Protein AF-A0A2S9FI75-F1 (afdb_monomer)

Radius of gyration: 21.5 Å; Cα contacts (8 Å, |Δi|>4): 51; chains: 1; bounding box: 50×45×55 Å

Solvent-accessible surface area (backbone atoms only — not comparable to full-atom values): 8473 Å² total; per-residue (Å²): 111,72,69,58,55,54,51,52,53,50,51,52,53,48,52,58,50,45,70,74,44,70,59,55,59,53,53,49,52,52,54,49,51,54,51,52,52,50,51,48,52,53,47,37,38,56,68,69,40,59,85,88,69,41,62,54,79,83,76,42,56,69,67,41,43,49,52,49,53,51,47,51,52,50,53,51,50,51,52,52,49,53,52,50,59,66,42,46,64,52,53,55,47,53,54,45,58,76,73,40,95,76,81,59,71,69,64,52,51,57,48,49,56,50,60,70,46,42,64,57,54,50,50,50,51,50,53,50,51,50,53,51,50,51,53,50,49,50,61,51,44,39,77,59,56,65,69,67,56,133

Nearest PDB structures (foldseek):
  9jz0-assembly1_1  TM=4.540E-01  e=6.394E+00  Escherichia phage T7

Secondary structure (DSSP, 8-state):
-HHHHHHHHHHHHHHHHHTTSSHHHHHHHHHHHHHHHHHHHHHIIIIIS-GGG---TTTS-HHHHHHHHHHHHHHHHHHHHHHHHHHHHHHHHHHHHHH-----HHHHHHHHHHHHHHHHHHHHHHHHHHHHHHHHHHHHHHHHHHHH--

Mean predicted aligned error: 8.49 Å

Structure (mmCIF, N/CA/C/O backbone):
data_AF-A0A2S9FI75-F1
#
_entry.id   AF-A0A2S9FI75-F1
#
loop_
_atom_site.group_PDB
_atom_site.id
_atom_site.type_symbol
_atom_site.label_atom_id
_atom_site.label_alt_id
_atom_site.label_comp_id
_atom_site.label_asym_id
_atom_site.label_entity_id
_atom_site.label_seq_id
_atom_site.pdbx_PDB_ins_code
_atom_site.Cartn_x
_atom_site.Cartn_y
_atom_site.Cartn_z
_atom_site.occupancy
_atom_site.B_iso_or_equiv
_atom_site.auth_seq_id
_atom_site.auth_comp_id
_atom_site.auth_asym_id
_atom_site.auth_atom_id
_atom_site.pdbx_PDB_model_num
ATOM 1 N N . MET A 1 1 ? 16.097 -30.040 -13.777 1.00 62.16 1 MET A N 1
ATOM 2 C CA . MET A 1 1 ? 17.207 -29.550 -12.927 1.00 62.16 1 MET A CA 1
ATOM 3 C C . MET A 1 1 ? 18.024 -28.424 -13.577 1.00 62.16 1 MET A C 1
ATOM 5 O O . MET A 1 1 ? 18.081 -27.353 -12.992 1.00 62.16 1 MET A O 1
ATOM 9 N N . ALA A 1 2 ? 18.608 -28.577 -14.778 1.00 63.19 2 ALA A N 1
ATOM 10 C CA . ALA A 1 2 ? 19.441 -27.514 -15.380 1.00 63.19 2 ALA A CA 1
ATOM 11 C C . ALA A 1 2 ? 18.680 -26.216 -15.749 1.00 63.19 2 ALA A C 1
ATOM 13 O O . ALA A 1 2 ? 19.163 -25.121 -15.474 1.00 63.19 2 ALA A O 1
ATOM 14 N N . ALA A 1 3 ? 17.472 -26.318 -16.318 1.00 66.44 3 ALA A N 1
ATOM 15 C CA . ALA A 1 3 ? 16.658 -25.150 -16.691 1.00 66.44 3 ALA A CA 1
ATOM 16 C C . ALA A 1 3 ? 16.223 -24.303 -15.475 1.00 66.44 3 ALA A C 1
ATOM 18 O O . ALA A 1 3 ? 16.283 -23.076 -15.509 1.00 66.44 3 ALA A O 1
ATOM 19 N N . GLU A 1 4 ? 15.869 -24.971 -14.378 1.00 70.50 4 GLU A N 1
ATOM 20 C CA . GLU A 1 4 ? 15.446 -24.362 -13.112 1.00 70.50 4 GLU A CA 1
ATOM 21 C C . GLU A 1 4 ? 16.597 -23.603 -12.428 1.00 70.50 4 GLU A C 1
ATOM 23 O O . GLU A 1 4 ? 16.431 -22.474 -11.965 1.00 70.50 4 GLU A O 1
ATOM 28 N N . ALA A 1 5 ? 17.813 -24.161 -12.467 1.00 70.94 5 ALA A N 1
ATOM 29 C CA . ALA A 1 5 ? 19.015 -23.489 -11.973 1.00 70.94 5 ALA A CA 1
ATOM 30 C C . ALA A 1 5 ? 19.349 -22.209 -12.770 1.00 70.94 5 ALA A C 1
ATOM 32 O O . ALA A 1 5 ? 19.743 -21.193 -12.188 1.00 70.94 5 ALA A O 1
ATOM 33 N N . ILE A 1 6 ? 19.146 -22.224 -14.094 1.00 73.31 6 ILE A N 1
ATOM 34 C CA . ILE A 1 6 ? 19.348 -21.055 -14.969 1.00 73.31 6 ILE A CA 1
ATOM 35 C C . ILE A 1 6 ? 18.312 -19.958 -14.672 1.00 73.31 6 ILE A C 1
ATOM 37 O O . ILE A 1 6 ? 18.638 -18.766 -14.681 1.00 73.31 6 ILE A O 1
ATOM 41 N N . GLU A 1 7 ? 17.062 -20.331 -14.400 1.00 75.44 7 GLU A N 1
ATOM 42 C CA . GLU A 1 7 ? 15.997 -19.388 -14.053 1.00 75.44 7 GLU A CA 1
ATOM 43 C C . GLU A 1 7 ? 16.243 -18.720 -12.692 1.00 75.44 7 GLU A C 1
ATOM 45 O O . GLU A 1 7 ? 16.234 -17.487 -12.599 1.00 75.44 7 GLU A O 1
ATOM 50 N N . MET A 1 8 ? 16.603 -19.503 -11.669 1.00 77.62 8 MET A N 1
ATOM 51 C CA . MET A 1 8 ? 16.979 -18.979 -10.351 1.00 77.62 8 MET A CA 1
ATOM 52 C C . MET A 1 8 ? 18.184 -18.031 -10.416 1.00 77.62 8 MET A C 1
ATOM 54 O O . MET A 1 8 ? 18.178 -16.967 -9.786 1.00 77.62 8 MET A O 1
ATOM 58 N N . GLY A 1 9 ? 19.205 -18.360 -11.216 1.00 81.62 9 GLY A N 1
ATOM 59 C CA . GLY A 1 9 ? 20.365 -17.488 -11.433 1.00 81.62 9 GLY A CA 1
ATOM 60 C C . GLY A 1 9 ? 19.980 -16.126 -12.021 1.00 81.62 9 GLY A C 1
ATOM 61 O O . GLY A 1 9 ? 20.491 -15.086 -11.593 1.00 81.62 9 GLY A O 1
ATOM 62 N N . ARG A 1 10 ? 19.014 -16.111 -12.946 1.00 81.69 10 ARG A N 1
ATOM 63 C CA . ARG A 1 10 ? 18.501 -14.894 -13.591 1.00 81.69 10 ARG A CA 1
ATOM 64 C C . ARG A 1 10 ? 17.696 -14.026 -12.629 1.00 81.69 10 ARG A C 1
ATOM 66 O O . ARG A 1 10 ? 17.890 -12.811 -12.608 1.00 81.69 10 ARG A O 1
ATOM 73 N N . ILE A 1 11 ? 16.843 -14.643 -11.808 1.00 82.06 11 ILE A N 1
ATOM 74 C CA . ILE A 1 11 ? 16.067 -13.953 -10.768 1.00 82.06 11 ILE A CA 1
ATOM 75 C C . ILE A 1 11 ? 17.014 -13.328 -9.742 1.00 82.06 11 ILE A C 1
ATOM 77 O O . ILE A 1 11 ? 16.897 -12.144 -9.440 1.00 82.06 11 ILE A O 1
ATOM 81 N N . ARG A 1 1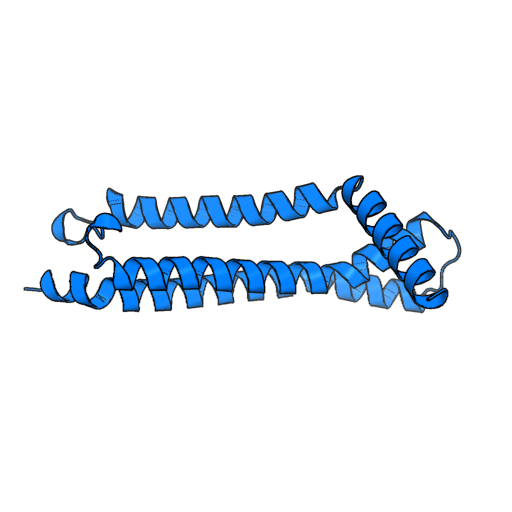2 ? 18.019 -14.072 -9.265 1.00 84.88 12 ARG A N 1
ATOM 82 C CA . ARG A 1 12 ? 19.001 -13.558 -8.298 1.00 84.88 12 ARG A CA 1
ATOM 83 C C . ARG A 1 12 ? 19.806 -12.384 -8.857 1.00 84.88 12 ARG A C 1
ATOM 85 O O . ARG A 1 12 ? 20.043 -11.410 -8.144 1.00 84.88 12 ARG A O 1
ATOM 92 N N . ALA A 1 13 ? 20.214 -12.455 -10.125 1.00 83.81 13 ALA A N 1
ATOM 93 C CA . ALA A 1 13 ? 20.902 -11.355 -10.796 1.00 83.81 13 ALA A CA 1
ATOM 94 C C . ALA A 1 13 ? 20.001 -10.118 -10.944 1.00 83.81 13 ALA A C 1
ATOM 96 O O . ALA A 1 13 ? 20.462 -8.997 -10.727 1.00 83.81 13 ALA A O 1
ATOM 97 N N . PHE A 1 14 ? 18.718 -10.319 -11.262 1.00 81.75 14 PHE A N 1
ATOM 98 C CA . PHE A 1 14 ? 17.729 -9.245 -11.326 1.00 81.75 14 PHE A CA 1
ATOM 99 C C . PHE A 1 14 ? 17.520 -8.591 -9.957 1.00 81.75 14 PHE A C 1
ATOM 101 O O . PHE A 1 14 ? 17.681 -7.382 -9.845 1.00 81.75 14 PHE A O 1
ATOM 108 N N . VAL A 1 15 ? 17.262 -9.372 -8.905 1.00 82.88 15 VAL A N 1
ATOM 109 C CA . VAL A 1 15 ? 17.065 -8.864 -7.536 1.00 82.88 15 VAL A CA 1
ATOM 110 C C . VAL A 1 15 ? 18.289 -8.088 -7.049 1.00 82.88 15 VAL A C 1
ATOM 112 O O . VAL A 1 15 ? 18.154 -6.993 -6.510 1.00 82.88 15 VAL A O 1
ATOM 115 N N . ARG A 1 16 ? 19.501 -8.605 -7.291 1.00 86.25 16 ARG A N 1
ATOM 116 C CA . ARG A 1 16 ? 20.747 -7.916 -6.921 1.00 86.25 16 ARG A CA 1
ATOM 117 C C . ARG A 1 16 ? 20.923 -6.588 -7.657 1.00 86.25 16 ARG A C 1
ATOM 119 O O . ARG A 1 16 ? 21.454 -5.647 -7.076 1.00 86.25 16 ARG A O 1
ATOM 126 N N . TRP A 1 17 ? 20.514 -6.518 -8.922 1.00 86.19 17 TRP A N 1
ATOM 127 C CA . TRP A 1 17 ? 20.519 -5.270 -9.682 1.00 86.19 17 TRP A CA 1
ATOM 128 C C . TRP A 1 17 ? 19.477 -4.291 -9.132 1.00 86.19 17 TRP A C 1
ATOM 130 O O . TRP A 1 17 ? 19.843 -3.166 -8.807 1.00 86.19 17 TRP A O 1
ATOM 140 N N . VAL A 1 18 ? 18.229 -4.734 -8.922 1.00 84.25 18 VAL A N 1
ATOM 141 C CA . VAL A 1 18 ? 17.151 -3.907 -8.346 1.00 84.25 18 VAL A CA 1
ATOM 142 C C . VAL A 1 18 ? 17.585 -3.310 -7.006 1.00 84.25 18 VAL A C 1
ATOM 144 O O . VAL A 1 18 ? 17.428 -2.113 -6.789 1.00 84.25 18 VAL A O 1
ATOM 147 N N . ALA A 1 19 ? 18.225 -4.094 -6.138 1.00 84.88 19 ALA A N 1
ATOM 148 C CA . ALA A 1 19 ? 18.706 -3.626 -4.838 1.00 84.88 19 ALA A CA 1
ATOM 149 C C . ALA A 1 19 ? 19.743 -2.482 -4.908 1.00 84.88 1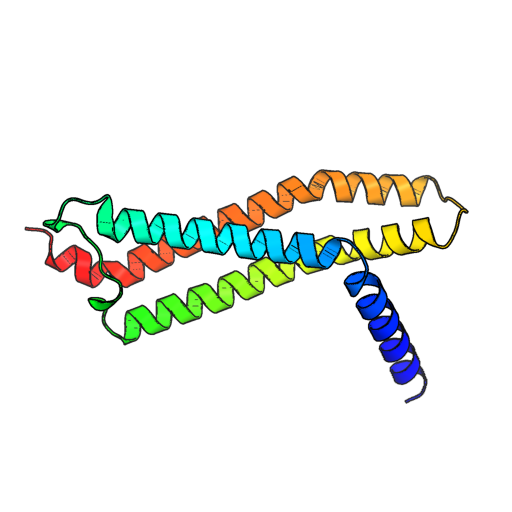9 ALA A C 1
ATOM 151 O O . ALA A 1 19 ? 19.935 -1.783 -3.920 1.00 84.88 19 ALA A O 1
ATOM 152 N N . ARG A 1 20 ? 20.414 -2.281 -6.052 1.00 84.38 20 ARG A N 1
ATOM 153 C CA . ARG A 1 20 ? 21.410 -1.211 -6.272 1.00 84.38 20 ARG A CA 1
ATOM 154 C C . ARG A 1 20 ? 20.867 -0.014 -7.055 1.00 84.38 20 ARG A C 1
ATOM 156 O O . ARG A 1 20 ? 21.607 0.920 -7.339 1.00 84.38 20 ARG A O 1
ATOM 163 N N . THR A 1 21 ? 19.601 -0.061 -7.443 1.00 83.81 21 THR A N 1
ATOM 164 C CA . THR A 1 21 ? 18.919 1.020 -8.169 1.00 83.81 21 THR A CA 1
ATOM 165 C C . THR A 1 21 ? 18.037 1.828 -7.210 1.00 83.81 21 THR A C 1
ATOM 167 O O . THR A 1 21 ? 17.864 1.411 -6.071 1.00 83.81 21 THR A O 1
ATOM 170 N N . PRO A 1 22 ? 17.431 2.955 -7.627 1.00 82.94 22 PRO A N 1
ATOM 171 C CA . PRO A 1 22 ? 16.524 3.739 -6.773 1.00 82.94 22 PRO A CA 1
ATOM 172 C C . PRO A 1 22 ? 15.2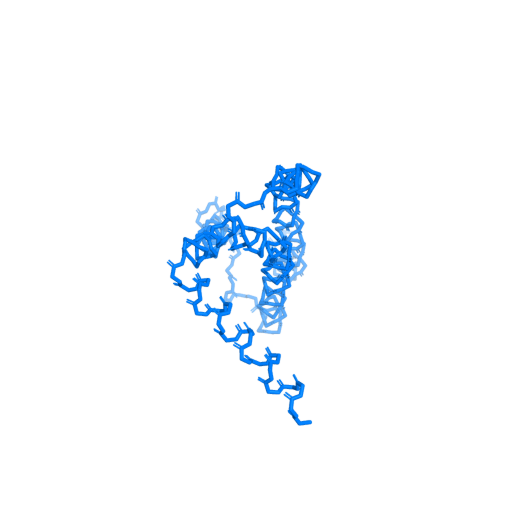14 3.025 -6.378 1.00 82.94 22 PRO A C 1
ATOM 174 O O . PRO A 1 22 ? 14.460 3.520 -5.543 1.00 82.94 22 PRO A O 1
ATOM 177 N N . TRP A 1 23 ? 14.920 1.861 -6.964 1.00 84.88 23 TRP A N 1
ATOM 178 C CA . TRP A 1 23 ? 13.670 1.116 -6.783 1.00 84.88 23 TRP A CA 1
ATOM 179 C C . TRP A 1 23 ? 13.327 0.716 -5.328 1.00 84.88 23 TRP A C 1
ATOM 181 O O . TRP A 1 23 ? 12.157 0.838 -4.947 1.00 84.88 23 TRP A O 1
ATOM 191 N N . PRO A 1 24 ? 14.281 0.296 -4.471 1.00 86.56 24 PRO A N 1
ATOM 192 C CA . PRO A 1 24 ? 14.012 0.040 -3.059 1.00 86.56 24 PRO A CA 1
ATOM 193 C C . PRO A 1 24 ? 13.619 1.313 -2.310 1.00 86.56 24 PRO A C 1
ATOM 195 O O . PRO A 1 24 ? 12.669 1.285 -1.537 1.00 86.56 24 PRO A O 1
ATOM 198 N N . VAL A 1 25 ? 14.284 2.440 -2.586 1.00 89.44 25 VAL A N 1
ATOM 199 C CA . VAL A 1 25 ? 13.954 3.740 -1.976 1.00 89.44 25 VAL A CA 1
ATOM 200 C C . VAL A 1 25 ? 12.555 4.180 -2.390 1.00 89.44 25 VAL A C 1
ATOM 202 O O . VAL A 1 25 ? 11.777 4.606 -1.544 1.00 89.44 25 VAL A O 1
ATOM 205 N N . PHE A 1 26 ? 12.197 4.009 -3.665 1.00 84.88 26 PHE A N 1
ATOM 206 C CA . PHE A 1 26 ? 10.838 4.269 -4.135 1.00 84.88 26 PHE A CA 1
ATOM 207 C C . PHE A 1 26 ? 9.808 3.449 -3.349 1.00 84.88 26 PHE A C 1
ATOM 209 O O . PHE A 1 26 ? 8.854 4.023 -2.834 1.00 84.88 26 PHE A O 1
ATOM 216 N N . THR A 1 27 ? 10.032 2.138 -3.205 1.00 85.12 27 THR A N 1
ATOM 217 C CA . THR A 1 27 ? 9.130 1.218 -2.485 1.00 85.12 27 THR A CA 1
ATOM 218 C C . THR A 1 27 ? 9.015 1.580 -1.002 1.00 85.12 27 THR A C 1
ATOM 220 O O . THR A 1 27 ? 7.909 1.644 -0.468 1.00 85.12 27 THR A O 1
ATOM 223 N N . LEU A 1 28 ? 10.142 1.887 -0.350 1.00 89.31 28 LEU A N 1
ATOM 224 C CA . LEU A 1 28 ? 10.177 2.376 1.031 1.00 89.31 28 LEU A CA 1
ATOM 225 C C . LEU A 1 28 ? 9.423 3.699 1.181 1.00 89.31 28 LEU A C 1
ATOM 227 O O . LEU A 1 28 ? 8.698 3.869 2.152 1.00 89.31 28 LEU A O 1
ATOM 231 N N . GLY A 1 29 ? 9.529 4.601 0.204 1.00 90.00 29 GLY A N 1
ATOM 232 C CA . GLY A 1 29 ? 8.761 5.842 0.176 1.00 90.00 29 GLY A CA 1
ATOM 233 C C . GLY A 1 29 ? 7.252 5.611 0.048 1.00 90.00 29 GLY A C 1
ATOM 234 O O . GLY A 1 29 ? 6.474 6.366 0.623 1.00 90.00 29 GLY A O 1
ATOM 235 N N . MET A 1 30 ? 6.817 4.556 -0.657 1.00 84.88 30 MET A N 1
ATOM 236 C CA . MET A 1 30 ? 5.397 4.164 -0.681 1.00 84.88 30 MET A CA 1
ATOM 237 C C . MET A 1 30 ? 4.944 3.717 0.710 1.00 84.88 30 MET A C 1
ATOM 239 O O . MET A 1 30 ? 3.992 4.277 1.241 1.00 84.88 30 MET A O 1
ATOM 243 N N . LEU A 1 31 ? 5.682 2.779 1.316 1.00 87.38 31 LEU A N 1
ATOM 244 C CA . LEU A 1 31 ? 5.403 2.277 2.662 1.00 87.38 31 LEU A CA 1
ATOM 245 C C . LEU A 1 31 ? 5.376 3.420 3.688 1.00 87.38 31 LEU A C 1
ATOM 247 O O . LEU A 1 31 ? 4.474 3.490 4.516 1.00 87.38 31 LEU A O 1
ATOM 251 N N . GLN A 1 32 ? 6.341 4.337 3.616 1.00 93.38 32 GLN A N 1
ATOM 252 C CA . GLN A 1 32 ? 6.407 5.505 4.486 1.00 93.38 32 GLN A CA 1
ATOM 253 C C . GLN A 1 32 ? 5.165 6.390 4.334 1.00 93.38 32 GLN A C 1
ATOM 255 O O . GLN A 1 32 ? 4.611 6.823 5.341 1.00 93.38 32 GLN A O 1
ATOM 260 N N . ALA A 1 33 ? 4.717 6.653 3.104 1.00 91.19 33 ALA A N 1
ATOM 261 C CA . ALA A 1 33 ? 3.523 7.457 2.861 1.00 91.19 33 ALA A CA 1
ATOM 262 C C . ALA A 1 33 ? 2.263 6.805 3.456 1.00 91.19 33 ALA A C 1
ATOM 264 O O . ALA A 1 33 ? 1.471 7.499 4.093 1.00 91.19 33 ALA A O 1
ATOM 265 N N . ASP A 1 34 ? 2.109 5.485 3.317 1.00 89.38 34 ASP A N 1
ATOM 266 C CA . ASP A 1 34 ? 0.983 4.750 3.907 1.00 89.38 34 ASP A CA 1
ATOM 267 C C . ASP A 1 34 ? 1.030 4.771 5.444 1.00 89.38 34 ASP A C 1
ATOM 269 O O . ASP A 1 34 ? 0.008 5.013 6.086 1.00 89.38 34 ASP A O 1
ATOM 273 N N . ILE A 1 35 ? 2.214 4.601 6.046 1.00 90.62 35 ILE A N 1
ATOM 274 C CA . ILE A 1 35 ? 2.398 4.704 7.503 1.00 90.62 35 ILE A CA 1
ATOM 275 C C . ILE A 1 35 ? 2.038 6.108 7.997 1.00 90.62 35 ILE A C 1
ATOM 277 O O . ILE A 1 35 ? 1.288 6.239 8.961 1.00 90.62 35 ILE A O 1
ATOM 281 N N . ILE A 1 36 ? 2.541 7.161 7.345 1.00 94.69 36 ILE A N 1
ATOM 282 C CA . ILE A 1 36 ? 2.236 8.549 7.721 1.00 94.69 36 ILE A CA 1
ATOM 283 C C . ILE A 1 36 ? 0.733 8.809 7.611 1.00 94.69 36 ILE A C 1
ATOM 285 O O . ILE A 1 36 ? 0.149 9.375 8.532 1.00 94.69 36 ILE A O 1
ATOM 289 N N . GLY A 1 37 ? 0.096 8.366 6.524 1.00 91.62 37 GLY A N 1
ATOM 290 C CA . GLY A 1 37 ? -1.349 8.490 6.349 1.00 91.62 37 GLY A CA 1
ATOM 291 C C . GLY A 1 37 ? -2.126 7.776 7.455 1.00 91.62 37 GLY A C 1
ATOM 292 O O . GLY A 1 37 ? -3.043 8.354 8.033 1.00 91.62 37 GLY A O 1
ATOM 293 N N . ALA A 1 38 ? -1.738 6.545 7.800 1.00 90.31 38 ALA A N 1
ATOM 294 C CA . ALA A 1 38 ? -2.385 5.780 8.864 1.00 90.31 38 ALA A CA 1
ATOM 295 C C . ALA A 1 38 ? -2.232 6.467 10.226 1.00 90.31 38 ALA A C 1
ATOM 297 O O . ALA A 1 38 ? -3.210 6.613 10.956 1.00 90.31 38 ALA A O 1
ATOM 298 N N . LEU A 1 39 ? -1.028 6.947 10.551 1.00 92.38 39 LEU A N 1
ATOM 299 C CA . LEU A 1 39 ? -0.773 7.699 11.780 1.00 92.38 39 LEU A CA 1
ATOM 300 C C . LEU A 1 39 ? -1.570 9.003 11.831 1.00 92.38 39 LEU A C 1
ATOM 302 O O . LEU A 1 39 ? -2.064 9.360 12.896 1.00 92.38 39 LEU A O 1
ATOM 306 N N . LEU A 1 40 ? -1.735 9.690 10.698 1.00 93.19 40 LEU A N 1
ATOM 307 C CA . LEU A 1 40 ? -2.552 10.897 10.608 1.00 93.19 40 LEU A CA 1
ATOM 308 C C . LEU A 1 40 ? -4.024 10.584 10.882 1.00 93.19 40 LEU A C 1
ATOM 310 O O . LEU A 1 40 ? -4.643 11.271 11.690 1.00 93.19 40 LEU A O 1
ATOM 314 N N . VAL A 1 41 ? -4.572 9.527 10.275 1.00 89.94 41 VAL A N 1
ATOM 315 C CA . VAL A 1 41 ? -5.958 9.098 10.519 1.00 89.94 41 VAL A CA 1
ATOM 316 C C . VAL A 1 41 ? -6.157 8.695 11.979 1.00 89.94 41 VAL A C 1
ATOM 318 O O . VAL A 1 41 ? -7.083 9.179 12.622 1.00 89.94 41 VAL A O 1
ATOM 321 N N . LEU A 1 42 ? -5.265 7.879 12.543 1.00 88.25 42 LEU A N 1
ATOM 322 C CA . LEU A 1 42 ? -5.338 7.483 13.953 1.00 88.25 42 LEU A CA 1
ATOM 323 C C . LEU A 1 42 ? -5.182 8.677 14.901 1.00 88.25 42 LEU A C 1
ATOM 325 O O . LEU A 1 42 ? -5.902 8.777 15.893 1.00 88.25 42 LEU A O 1
ATOM 329 N N . GLY A 1 43 ? -4.275 9.602 14.586 1.00 89.12 43 GLY A N 1
ATOM 330 C CA . GLY A 1 43 ? -4.092 10.842 15.331 1.00 89.12 43 GLY A CA 1
ATOM 331 C C . GLY A 1 43 ? -5.344 11.715 15.295 1.00 89.12 43 GLY A C 1
ATOM 332 O O . GLY A 1 43 ? -5.776 12.202 16.336 1.00 89.12 43 GLY A O 1
ATOM 333 N N . PHE A 1 44 ? -5.977 11.853 14.130 1.00 89.44 44 PHE A N 1
ATOM 334 C CA . PHE A 1 44 ? -7.236 12.579 13.989 1.00 89.44 44 PHE A CA 1
ATOM 335 C C . PHE A 1 44 ? -8.367 11.925 14.793 1.00 89.44 44 PHE A C 1
ATOM 337 O O . PHE A 1 44 ? -9.050 12.608 15.548 1.00 89.44 44 PHE A O 1
ATOM 344 N N . LEU A 1 45 ? -8.519 10.602 14.718 1.00 86.69 45 LEU A N 1
ATOM 345 C CA . LEU A 1 45 ? -9.532 9.874 15.491 1.00 86.69 45 LEU A CA 1
ATOM 346 C C . LEU A 1 45 ? -9.320 9.998 17.007 1.00 86.69 45 LEU A C 1
ATOM 348 O O . LEU A 1 45 ? -10.281 10.042 17.772 1.00 86.69 45 LEU A O 1
ATOM 352 N N . ARG A 1 46 ? -8.060 10.077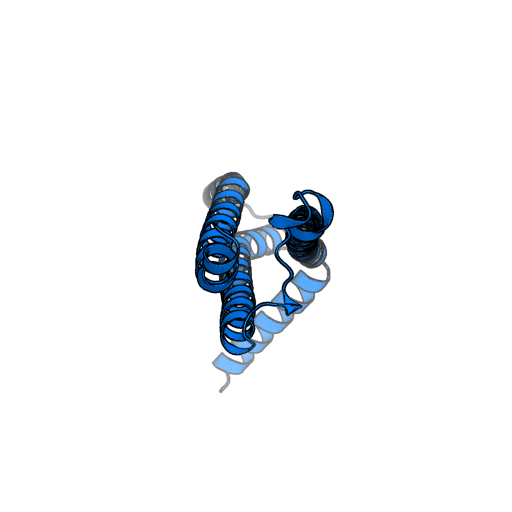 17.449 1.00 84.50 46 ARG A N 1
ATOM 353 C CA . ARG A 1 46 ? -7.709 10.183 18.868 1.00 84.50 46 ARG A CA 1
ATOM 354 C C . ARG A 1 46 ? -7.815 11.604 19.418 1.00 84.50 46 ARG A C 1
ATOM 356 O O . 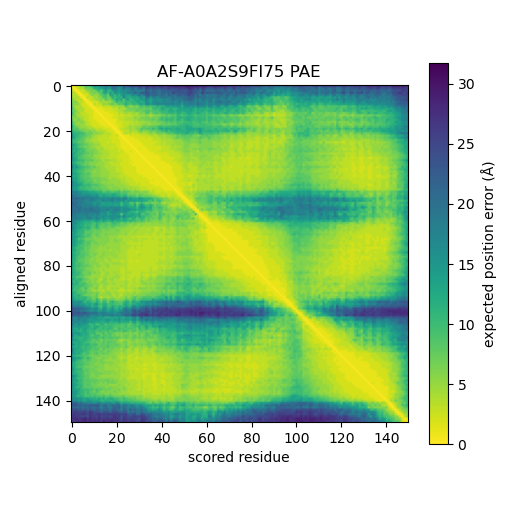ARG A 1 46 ? -8.226 11.771 20.565 1.00 84.50 46 ARG A O 1
ATOM 363 N N . PHE A 1 47 ? -7.387 12.602 18.650 1.00 87.00 47 PHE A N 1
ATOM 364 C CA . PHE A 1 47 ? -7.180 13.970 19.141 1.00 87.00 47 PHE A CA 1
ATOM 365 C C . PHE A 1 47 ? -8.034 15.022 18.428 1.00 87.00 47 PHE A C 1
ATOM 367 O O . PHE A 1 47 ? -8.266 16.083 18.999 1.00 87.00 47 PHE A O 1
ATOM 374 N N . GLY A 1 48 ? -8.488 14.749 17.204 1.00 85.19 48 GLY A N 1
ATOM 375 C CA . GLY A 1 48 ? -9.302 15.665 16.402 1.00 85.19 48 GLY A CA 1
ATOM 376 C C . GLY A 1 48 ? -10.799 15.603 16.706 1.00 85.19 48 GLY A C 1
ATOM 377 O O . GLY A 1 48 ? -11.499 16.577 16.447 1.00 85.19 48 GLY A O 1
ATOM 378 N N . LEU A 1 49 ? -11.287 14.492 17.272 1.00 83.50 49 LEU A N 1
ATOM 379 C CA . LEU A 1 49 ? -12.696 14.323 17.638 1.00 83.50 49 LEU A CA 1
ATOM 380 C C . LEU A 1 49 ? -13.007 14.850 19.057 1.00 83.50 49 LEU A C 1
ATOM 382 O O . LEU A 1 49 ? -12.144 14.769 19.953 1.00 83.50 49 LEU A O 1
ATOM 386 N N . PRO A 1 50 ? -14.239 15.356 19.284 1.00 81.62 50 PRO A N 1
ATOM 387 C CA . PRO A 1 50 ? -14.746 15.663 20.620 1.00 81.62 50 PRO A CA 1
ATOM 388 C C . PRO A 1 50 ? -14.595 14.455 21.560 1.00 81.62 50 PRO A C 1
ATOM 390 O O . PRO A 1 50 ? -14.667 13.323 21.082 1.00 81.62 50 PRO A O 1
ATOM 393 N N . PRO A 1 51 ? -14.338 14.651 22.869 1.00 75.19 51 PRO A N 1
ATOM 394 C CA . PRO A 1 51 ? -14.058 13.567 23.819 1.00 75.19 51 PRO A CA 1
ATOM 395 C C . PRO A 1 51 ? -15.039 12.389 23.776 1.00 75.19 51 PRO A C 1
ATOM 397 O O . PRO A 1 51 ? -14.606 11.248 23.911 1.00 75.19 51 PRO A O 1
ATOM 400 N N . GLU A 1 52 ? -16.316 12.679 23.555 1.00 71.69 52 GLU A N 1
ATOM 401 C CA . GLU A 1 52 ? -17.434 11.746 23.415 1.00 71.69 52 GLU A CA 1
ATOM 402 C C . GLU A 1 52 ? -17.350 10.831 22.177 1.00 71.69 52 GLU A C 1
ATOM 404 O O . GLU A 1 52 ? -17.775 9.679 22.247 1.00 71.69 52 GLU A O 1
ATOM 409 N N . ASP A 1 53 ? -16.726 11.292 21.090 1.00 70.56 53 ASP A N 1
ATOM 410 C CA . ASP A 1 53 ? -16.644 10.581 19.803 1.00 70.56 53 ASP A CA 1
ATOM 411 C C . ASP A 1 53 ? -15.261 9.958 19.543 1.00 70.56 53 ASP A C 1
ATOM 413 O O . ASP A 1 53 ? -15.005 9.381 18.481 1.00 70.56 53 ASP A O 1
ATOM 417 N N . ARG A 1 54 ? -14.321 10.080 20.490 1.00 78.25 54 ARG A N 1
ATOM 418 C CA . ARG A 1 54 ? -12.958 9.552 20.327 1.00 78.25 54 ARG A CA 1
ATOM 419 C C . ARG A 1 54 ? -12.977 8.031 20.264 1.00 78.25 54 ARG A C 1
ATOM 421 O O . ARG A 1 54 ? -13.207 7.353 21.262 1.00 78.25 54 ARG A O 1
ATOM 428 N N . ILE A 1 55 ? -12.607 7.486 19.112 1.00 70.94 55 ILE A N 1
ATOM 429 C CA . ILE A 1 55 ? -12.449 6.042 18.939 1.00 70.94 55 ILE A CA 1
ATOM 430 C C . ILE A 1 55 ? -11.040 5.645 19.390 1.00 70.94 55 ILE A C 1
ATOM 432 O O . ILE A 1 55 ? -10.046 6.023 18.764 1.00 70.94 55 ILE A O 1
ATOM 436 N N . GLN A 1 56 ? -10.932 4.861 20.465 1.00 71.94 56 GLN A N 1
ATOM 437 C CA . GLN A 1 56 ? -9.662 4.253 20.867 1.00 71.94 56 GLN A CA 1
ATOM 438 C C . GLN A 1 56 ? -9.577 2.838 20.310 1.00 71.94 56 GLN A C 1
ATOM 440 O O . GLN A 1 56 ? -10.434 2.007 20.592 1.00 71.94 56 GLN A O 1
ATOM 445 N N . LEU A 1 57 ? -8.492 2.523 19.597 1.00 67.44 57 LEU A N 1
ATOM 446 C CA . LEU A 1 57 ? -8.233 1.156 19.122 1.00 67.44 57 LEU A CA 1
ATOM 447 C C . LEU A 1 57 ? -8.219 0.115 20.256 1.00 67.44 57 LEU A C 1
ATOM 449 O O . LEU A 1 57 ? -8.489 -1.056 20.016 1.00 67.44 57 LEU A O 1
ATOM 453 N N . GLN A 1 58 ? -7.899 0.549 21.478 1.00 72.31 58 GLN A N 1
ATOM 454 C CA . GLN A 1 58 ? -7.826 -0.283 22.683 1.00 72.31 58 GLN A CA 1
ATOM 455 C C . GLN A 1 58 ? -9.205 -0.613 23.272 1.00 72.31 58 GLN A C 1
ATOM 457 O O . GLN A 1 58 ? -9.325 -1.601 23.989 1.00 72.31 58 GLN A O 1
ATOM 462 N N . ASP A 1 59 ? -10.231 0.174 22.937 1.00 75.31 59 ASP A N 1
ATOM 463 C CA . ASP A 1 59 ? -11.608 -0.057 23.384 1.00 75.31 59 ASP A CA 1
ATOM 464 C C . ASP A 1 59 ? -12.352 -1.026 22.448 1.00 75.31 59 ASP A C 1
ATOM 466 O O . ASP A 1 59 ? -13.443 -1.503 22.774 1.00 75.31 59 ASP A O 1
ATOM 470 N N . LEU A 1 60 ? -11.777 -1.348 21.278 1.00 76.44 60 LEU A N 1
ATOM 471 C CA . LEU A 1 60 ? -12.352 -2.359 20.399 1.00 76.44 60 LEU A CA 1
ATOM 472 C C . LEU A 1 60 ? -12.227 -3.750 21.037 1.00 76.44 60 LEU A C 1
ATOM 474 O O . LEU A 1 60 ? -11.159 -4.113 21.537 1.00 76.44 60 LEU A O 1
ATOM 478 N N . PRO A 1 61 ? -13.274 -4.592 20.933 1.00 84.50 61 PRO A N 1
ATOM 479 C CA . PRO A 1 61 ? -13.160 -6.007 21.253 1.00 84.50 61 PRO A CA 1
ATOM 480 C C . PRO A 1 61 ? -11.954 -6.620 20.537 1.00 84.50 61 PRO A C 1
ATOM 482 O O . PRO A 1 61 ? -11.778 -6.412 19.333 1.00 84.50 61 PRO A O 1
ATOM 485 N N . ALA A 1 62 ? -11.152 -7.415 21.253 1.00 85.88 62 ALA A N 1
ATOM 486 C CA . ALA A 1 62 ? -9.912 -7.992 20.724 1.00 85.88 62 ALA A CA 1
ATOM 487 C C . ALA A 1 62 ? -10.116 -8.734 19.390 1.00 85.88 62 ALA A C 1
ATOM 489 O O . ALA A 1 62 ? -9.256 -8.691 18.515 1.00 85.88 62 ALA A O 1
ATOM 490 N N . PHE A 1 63 ? -11.282 -9.359 19.206 1.00 86.06 63 PHE A N 1
ATOM 491 C CA . PHE A 1 63 ? -11.670 -10.009 17.957 1.00 86.06 63 PHE A CA 1
ATOM 492 C C . PHE A 1 63 ? -11.816 -9.026 16.781 1.00 86.06 63 PHE A C 1
ATOM 494 O O . PHE A 1 63 ? -11.255 -9.264 15.714 1.00 86.06 63 PHE A O 1
ATOM 501 N N . ASN A 1 64 ? -12.501 -7.894 16.974 1.00 85.56 64 ASN A N 1
ATOM 502 C CA . ASN A 1 64 ? -12.664 -6.87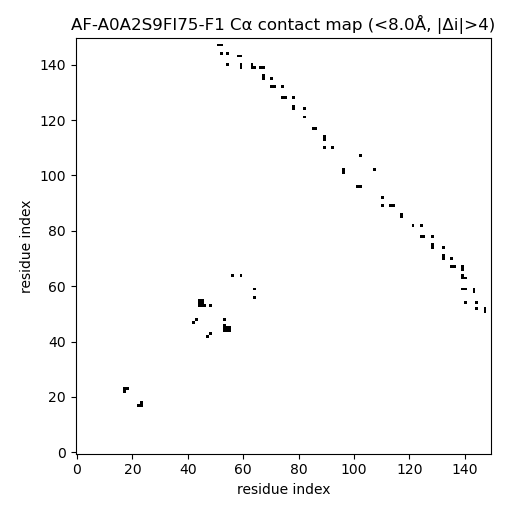1 15.935 1.00 85.56 64 ASN A CA 1
ATOM 503 C C . ASN A 1 64 ? -11.326 -6.212 15.601 1.00 85.56 64 ASN A C 1
ATOM 505 O O . ASN A 1 64 ? -11.024 -5.995 14.429 1.00 85.56 64 ASN A O 1
ATOM 509 N N . LEU A 1 65 ? -10.507 -5.945 16.624 1.00 86.81 65 LEU A N 1
ATOM 510 C CA . LEU A 1 65 ? -9.156 -5.427 16.435 1.00 86.81 65 LEU A CA 1
ATOM 511 C C . LEU A 1 65 ? -8.290 -6.418 15.643 1.00 86.81 65 LEU A C 1
ATOM 513 O O . LEU A 1 65 ? -7.602 -6.013 14.709 1.00 86.81 65 LEU A O 1
ATOM 517 N N . ALA A 1 66 ? -8.356 -7.713 15.961 1.00 89.44 66 ALA A N 1
ATOM 518 C CA . ALA A 1 66 ? -7.628 -8.748 15.234 1.00 89.44 66 ALA A CA 1
ATOM 519 C C . ALA A 1 66 ? -8.067 -8.838 13.764 1.00 89.44 66 ALA A C 1
ATOM 521 O O . ALA A 1 66 ? -7.212 -8.888 12.882 1.00 89.44 66 ALA A O 1
ATOM 522 N N . ILE A 1 67 ? -9.376 -8.793 13.485 1.00 88.62 67 ILE A N 1
ATOM 523 C CA . ILE A 1 67 ? -9.903 -8.753 12.111 1.00 88.62 67 ILE A CA 1
ATOM 524 C C . ILE A 1 67 ? -9.410 -7.504 11.380 1.00 88.62 67 ILE A C 1
ATOM 526 O O . ILE A 1 67 ? -8.952 -7.605 10.243 1.00 88.62 67 ILE A O 1
ATOM 530 N N . PHE A 1 68 ? -9.466 -6.340 12.026 1.00 87.62 68 PHE A N 1
ATOM 531 C CA . PHE A 1 68 ? -9.015 -5.082 11.439 1.00 87.62 68 PHE A CA 1
ATOM 532 C C . PHE A 1 68 ? -7.520 -5.114 11.098 1.00 87.62 68 PHE A C 1
ATOM 534 O O . PHE A 1 68 ? -7.135 -4.780 9.978 1.00 87.62 68 PHE A O 1
ATOM 541 N N . LEU A 1 69 ? -6.673 -5.582 12.019 1.00 90.00 69 LEU A N 1
ATOM 542 C CA . LEU A 1 69 ? -5.231 -5.708 11.792 1.00 90.00 69 LEU A CA 1
ATOM 543 C C . LEU A 1 69 ? -4.902 -6.751 10.718 1.00 90.00 69 LEU A C 1
ATOM 545 O O . LEU A 1 69 ? -4.054 -6.496 9.862 1.00 90.00 69 LEU A O 1
ATOM 549 N N . ALA A 1 70 ? -5.584 -7.899 10.723 1.00 92.69 70 ALA A N 1
ATOM 550 C CA . ALA A 1 70 ? -5.422 -8.918 9.690 1.00 92.69 70 ALA A CA 1
ATOM 551 C C . ALA A 1 70 ? -5.809 -8.367 8.312 1.00 92.69 70 ALA A C 1
ATOM 553 O O . ALA A 1 70 ? -5.077 -8.553 7.340 1.00 92.69 70 ALA A O 1
ATOM 554 N N . TYR A 1 71 ? -6.920 -7.632 8.240 1.00 91.69 71 TYR A N 1
ATOM 555 C CA . TYR A 1 71 ? -7.362 -6.979 7.019 1.00 91.69 71 TYR A CA 1
ATOM 556 C C . TYR A 1 71 ? -6.347 -5.952 6.518 1.00 91.69 71 TYR A C 1
ATOM 558 O O . TYR A 1 71 ? -5.955 -6.007 5.354 1.00 91.69 71 TYR A O 1
ATOM 566 N N . LEU A 1 72 ? -5.8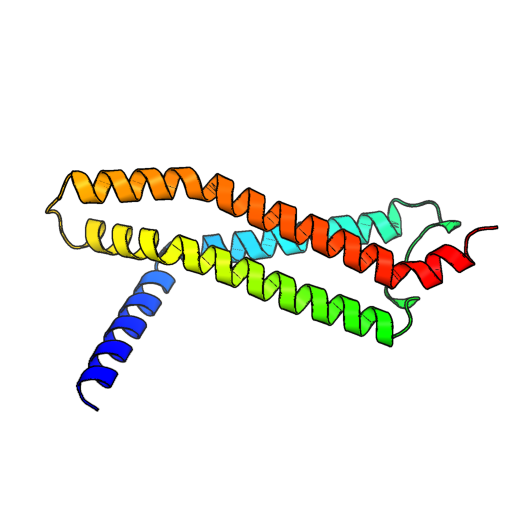79 -5.055 7.391 1.00 89.31 72 LEU A N 1
ATOM 567 C CA . LEU A 1 72 ? -4.858 -4.066 7.047 1.00 89.31 72 LEU A CA 1
ATOM 568 C C . LEU A 1 72 ? -3.600 -4.736 6.498 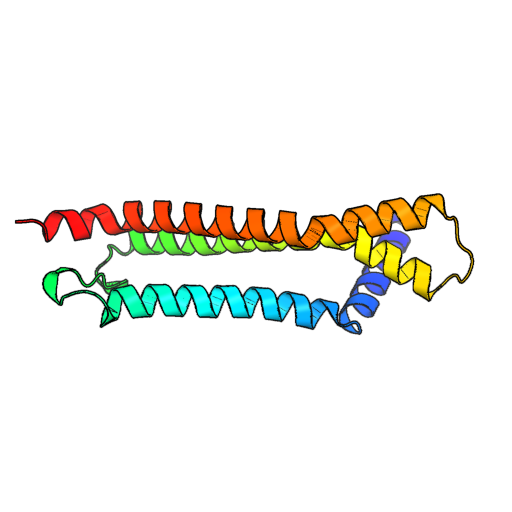1.00 89.31 72 LEU A C 1
ATOM 570 O O . LEU A 1 72 ? -3.096 -4.327 5.454 1.00 89.31 72 LEU A O 1
ATOM 574 N N . PHE A 1 73 ? -3.123 -5.787 7.164 1.00 92.00 73 PHE A N 1
ATOM 575 C CA . PHE A 1 73 ? -1.931 -6.513 6.743 1.00 92.00 73 PHE A CA 1
ATOM 576 C C . PHE A 1 73 ? -2.107 -7.163 5.365 1.00 92.00 73 PHE A C 1
ATOM 578 O O . PHE A 1 73 ? -1.252 -7.010 4.487 1.00 92.00 73 PHE A O 1
ATOM 585 N N . VAL A 1 74 ? -3.227 -7.858 5.145 1.00 94.56 74 VAL A N 1
ATOM 586 C CA . VAL A 1 74 ? -3.528 -8.506 3.860 1.00 94.56 74 VAL A CA 1
ATOM 587 C C . VAL A 1 74 ? -3.697 -7.462 2.759 1.00 94.56 74 VAL A C 1
ATOM 589 O O . VAL A 1 74 ? -3.061 -7.579 1.714 1.00 94.56 74 VAL A O 1
ATOM 592 N N . SER A 1 75 ? -4.497 -6.422 2.993 1.00 90.69 75 SER A N 1
ATOM 593 C CA . SER A 1 75 ? -4.778 -5.378 2.004 1.00 90.69 75 SER A CA 1
ATOM 594 C C . SER A 1 75 ? -3.507 -4.628 1.608 1.00 90.69 75 SER A C 1
ATOM 596 O O . SER A 1 75 ? -3.211 -4.498 0.419 1.00 90.69 75 SER A O 1
ATOM 598 N N . PHE A 1 76 ? -2.685 -4.241 2.591 1.00 88.75 76 PHE A N 1
ATOM 599 C CA . PHE A 1 76 ? -1.379 -3.629 2.352 1.00 88.75 76 PHE A CA 1
ATOM 600 C C . PHE A 1 76 ? -0.463 -4.541 1.523 1.00 88.75 76 PHE A C 1
ATOM 602 O O . PHE A 1 76 ? 0.173 -4.090 0.566 1.00 88.75 76 PHE A O 1
ATOM 609 N N . THR A 1 77 ? -0.426 -5.837 1.850 1.00 90.69 77 THR A N 1
ATOM 610 C CA . THR A 1 77 ? 0.393 -6.824 1.133 1.00 90.69 77 THR A CA 1
ATOM 611 C C . THR A 1 77 ? -0.066 -6.980 -0.315 1.00 90.69 77 THR A C 1
ATOM 613 O O . THR A 1 77 ? 0.763 -6.956 -1.226 1.00 90.69 77 THR A O 1
ATOM 616 N N . VAL A 1 78 ? -1.376 -7.087 -0.558 1.00 93.31 78 VAL A N 1
ATOM 617 C CA . VAL A 1 78 ? -1.937 -7.209 -1.911 1.00 93.31 78 VAL A CA 1
ATOM 618 C C . VAL A 1 78 ? -1.693 -5.934 -2.720 1.00 93.31 78 VAL A C 1
ATOM 620 O O . VAL A 1 78 ? -1.206 -6.023 -3.847 1.00 93.31 78 VAL A O 1
ATOM 623 N N . ALA A 1 79 ? -1.961 -4.752 -2.161 1.00 89.00 79 ALA A N 1
ATOM 624 C CA . ALA A 1 79 ? -1.738 -3.472 -2.836 1.00 89.00 79 ALA A CA 1
ATOM 625 C C . ALA A 1 79 ? -0.257 -3.263 -3.198 1.00 89.00 79 ALA A C 1
ATOM 627 O O . ALA A 1 79 ? 0.064 -2.903 -4.338 1.00 89.00 79 ALA A O 1
ATOM 628 N N . SER A 1 80 ? 0.651 -3.567 -2.265 1.00 87.06 80 SER A N 1
ATOM 629 C CA . SER A 1 80 ? 2.100 -3.540 -2.493 1.00 87.06 80 SER A CA 1
ATOM 630 C C . SER A 1 80 ? 2.514 -4.527 -3.582 1.00 87.06 80 SER A C 1
ATOM 632 O O . SER A 1 80 ? 3.241 -4.166 -4.509 1.00 87.06 80 SER A O 1
ATOM 634 N N . TYR A 1 81 ? 2.009 -5.762 -3.526 1.00 90.12 81 TYR A N 1
ATOM 635 C CA . TYR A 1 81 ? 2.299 -6.793 -4.519 1.00 90.12 81 TYR A CA 1
ATOM 636 C C . TYR A 1 81 ? 1.826 -6.398 -5.924 1.00 90.12 81 TYR A C 1
ATOM 638 O O . TYR A 1 81 ? 2.597 -6.499 -6.880 1.00 90.12 81 TYR A O 1
ATOM 646 N N . LEU A 1 82 ? 0.588 -5.913 -6.064 1.00 90.88 82 LEU A N 1
ATOM 647 C CA . LEU A 1 82 ? 0.033 -5.468 -7.346 1.00 90.88 82 LEU A CA 1
ATOM 648 C C . LEU A 1 82 ? 0.849 -4.316 -7.934 1.00 90.88 82 LEU A C 1
ATOM 650 O O . LEU A 1 82 ? 1.207 -4.344 -9.113 1.00 90.88 82 LEU A O 1
ATOM 654 N N . THR A 1 83 ? 1.204 -3.348 -7.092 1.00 86.88 83 THR A N 1
ATOM 655 C CA . THR A 1 83 ? 2.015 -2.194 -7.479 1.00 86.88 83 THR A CA 1
ATOM 656 C C . THR A 1 83 ? 3.397 -2.623 -7.968 1.00 86.88 83 THR A C 1
ATOM 658 O O . THR A 1 83 ? 3.807 -2.263 -9.072 1.00 86.88 83 THR A O 1
ATOM 661 N N . LEU A 1 84 ? 4.099 -3.468 -7.206 1.00 87.00 84 LEU A N 1
ATOM 662 C CA . LEU A 1 84 ? 5.399 -4.010 -7.607 1.00 87.00 84 LEU A CA 1
ATOM 663 C C . LEU A 1 84 ? 5.295 -4.822 -8.901 1.00 87.00 84 LEU A C 1
ATOM 665 O O . LEU A 1 84 ? 6.125 -4.664 -9.797 1.00 87.00 84 LEU A O 1
ATOM 669 N N . ARG A 1 85 ? 4.249 -5.643 -9.048 1.00 88.06 85 ARG A N 1
ATOM 670 C CA . ARG A 1 85 ? 4.015 -6.443 -10.255 1.00 88.06 85 ARG A CA 1
ATOM 671 C C . ARG A 1 85 ? 3.820 -5.573 -11.496 1.00 88.06 85 ARG A C 1
ATOM 673 O O . ARG A 1 85 ? 4.338 -5.927 -12.554 1.00 88.06 85 ARG A O 1
ATOM 680 N N . MET A 1 86 ? 3.133 -4.438 -11.373 1.00 85.56 86 MET A N 1
ATOM 681 C CA . MET A 1 86 ? 2.994 -3.461 -12.460 1.00 85.56 86 MET A CA 1
ATOM 682 C C . MET A 1 86 ? 4.318 -2.763 -12.805 1.00 85.56 86 MET A C 1
ATOM 684 O O . MET A 1 86 ? 4.532 -2.410 -13.965 1.00 85.56 86 MET A O 1
ATOM 688 N N . LEU A 1 87 ? 5.231 -2.622 -11.838 1.00 84.31 87 LEU A N 1
ATOM 689 C CA . LEU A 1 87 ? 6.546 -2.005 -12.041 1.00 84.31 87 LEU A CA 1
ATOM 690 C C . LEU A 1 87 ? 7.562 -2.953 -12.698 1.00 84.31 87 LEU A C 1
ATOM 692 O O . LEU A 1 87 ? 8.427 -2.490 -13.444 1.00 84.31 87 LEU A O 1
ATOM 696 N N . ILE A 1 88 ? 7.451 -4.274 -12.491 1.00 85.56 88 ILE A N 1
ATOM 697 C CA . ILE A 1 88 ? 8.389 -5.281 -13.035 1.00 85.56 88 ILE A CA 1
ATOM 698 C C . ILE A 1 88 ? 8.641 -5.134 -14.547 1.00 85.56 88 ILE A C 1
ATOM 700 O O . ILE A 1 88 ? 9.810 -5.144 -14.939 1.00 85.56 88 ILE A O 1
ATOM 704 N N . PRO A 1 89 ? 7.627 -4.985 -15.423 1.00 81.69 89 PRO A N 1
ATOM 705 C CA . PRO A 1 89 ? 7.850 -4.803 -16.856 1.00 81.69 89 PRO A CA 1
ATOM 706 C C . PRO A 1 89 ? 8.706 -3.576 -17.187 1.00 81.69 89 PRO A C 1
ATOM 708 O O . PRO A 1 89 ? 9.588 -3.669 -18.038 1.00 81.69 89 PRO A O 1
ATOM 711 N N . VAL A 1 90 ? 8.499 -2.454 -16.492 1.00 81.69 90 VAL A N 1
ATOM 712 C CA . VAL A 1 90 ? 9.284 -1.229 -16.714 1.00 81.69 90 VAL A CA 1
ATOM 713 C C . VAL A 1 90 ? 10.680 -1.347 -16.122 1.00 81.69 90 VAL A C 1
ATOM 715 O O . VAL A 1 90 ? 11.628 -0.935 -16.775 1.00 81.69 90 VAL A O 1
ATOM 718 N N . MET A 1 91 ? 10.849 -1.998 -14.968 1.00 83.25 91 MET A N 1
ATOM 719 C CA . MET A 1 91 ? 12.177 -2.322 -14.429 1.00 83.25 91 MET A CA 1
ATOM 720 C C . MET A 1 91 ? 12.984 -3.202 -15.391 1.00 83.25 91 MET A C 1
ATOM 722 O O . MET A 1 91 ? 14.177 -2.988 -15.600 1.00 83.25 91 MET A O 1
ATOM 726 N N . ARG A 1 92 ? 12.332 -4.199 -16.002 1.00 82.94 92 ARG A N 1
ATOM 727 C CA . ARG A 1 92 ? 12.956 -5.081 -16.997 1.00 82.94 92 ARG A CA 1
ATOM 728 C C . ARG A 1 92 ? 13.330 -4.325 -18.269 1.00 82.94 92 ARG A C 1
ATOM 730 O O . ARG A 1 92 ? 14.410 -4.579 -18.797 1.00 82.94 92 ARG A O 1
ATOM 737 N N . TRP A 1 93 ? 12.477 -3.407 -18.723 1.00 80.69 93 TRP A N 1
ATOM 738 C CA . TRP A 1 93 ? 12.777 -2.521 -19.846 1.00 80.69 93 TRP A CA 1
ATOM 739 C C . TRP A 1 93 ? 13.946 -1.575 -19.527 1.00 80.69 93 TRP A C 1
ATOM 741 O O . TRP A 1 93 ? 14.929 -1.594 -20.254 1.00 80.69 93 TRP A O 1
ATOM 751 N N . GLN A 1 94 ? 13.932 -0.874 -18.385 1.00 77.25 94 GLN A N 1
ATOM 752 C CA . GLN A 1 94 ? 15.034 -0.002 -17.942 1.00 77.25 94 GLN A CA 1
ATOM 753 C C . GLN A 1 94 ? 16.377 -0.737 -17.860 1.00 77.25 94 GLN A C 1
ATOM 755 O O . GLN A 1 94 ? 17.406 -0.211 -18.274 1.00 77.25 94 GLN A O 1
ATOM 760 N N . ARG A 1 95 ? 16.378 -1.972 -17.341 1.00 78.06 95 ARG A N 1
ATOM 761 C CA . ARG A 1 95 ? 17.582 -2.810 -17.298 1.00 78.06 95 ARG A CA 1
ATOM 762 C C . ARG A 1 95 ? 18.089 -3.159 -18.700 1.00 78.06 95 ARG A C 1
ATOM 764 O O . ARG A 1 95 ? 19.298 -3.235 -18.882 1.00 78.06 95 ARG A O 1
ATOM 771 N N . ARG A 1 96 ? 17.195 -3.415 -19.664 1.00 73.50 96 ARG A N 1
ATOM 772 C CA . ARG A 1 96 ? 17.560 -3.720 -21.059 1.00 73.50 96 ARG A CA 1
ATOM 773 C C . ARG A 1 96 ? 18.120 -2.480 -21.759 1.00 73.50 96 ARG A C 1
ATOM 775 O O . ARG A 1 96 ? 19.185 -2.591 -22.350 1.00 73.50 96 ARG A O 1
ATOM 782 N N . ASP A 1 97 ? 17.475 -1.328 -21.586 1.00 64.06 97 ASP A N 1
ATOM 783 C CA . ASP A 1 97 ? 17.917 -0.025 -22.106 1.00 64.06 97 ASP A CA 1
ATOM 784 C C . ASP A 1 97 ? 19.306 0.380 -21.580 1.00 64.06 97 ASP A C 1
ATOM 786 O O . ASP A 1 97 ? 20.123 0.914 -22.321 1.00 64.06 97 ASP A O 1
ATOM 790 N N . MET A 1 98 ? 19.611 0.100 -20.306 1.00 62.31 98 MET A N 1
ATOM 791 C CA . MET A 1 98 ? 20.943 0.360 -19.737 1.00 62.31 98 MET A CA 1
ATOM 792 C C . MET A 1 98 ? 22.036 -0.587 -20.256 1.00 62.31 98 MET A C 1
ATOM 794 O O . MET A 1 98 ? 23.213 -0.243 -20.184 1.00 62.31 98 MET A O 1
ATOM 798 N N . LEU A 1 99 ? 21.678 -1.796 -20.702 1.00 60.16 99 LEU A N 1
ATOM 799 C CA . LEU A 1 99 ? 22.636 -2.848 -21.070 1.00 60.16 99 LEU A CA 1
ATOM 800 C C . LEU A 1 99 ? 22.878 -2.957 -22.581 1.00 60.16 99 LEU A C 1
ATOM 802 O O . LEU A 1 99 ? 23.938 -3.428 -22.982 1.00 60.16 99 LEU A O 1
ATOM 806 N N . LEU A 1 100 ? 21.909 -2.572 -23.411 1.00 59.72 100 LEU A N 1
ATOM 807 C CA . LEU A 1 100 ? 21.958 -2.696 -24.865 1.00 59.72 100 LEU A CA 1
ATOM 808 C C . LEU A 1 100 ? 21.617 -1.330 -25.464 1.00 59.72 100 LEU A C 1
ATOM 810 O O . LEU A 1 100 ? 20.478 -0.889 -25.388 1.00 59.72 100 LEU A O 1
ATOM 814 N N . GLY A 1 101 ? 22.598 -0.657 -26.066 1.00 59.09 101 GLY A N 1
ATOM 815 C CA . GLY A 1 101 ? 22.386 0.622 -26.759 1.00 59.09 101 GLY A CA 1
ATOM 816 C C . GLY A 1 101 ? 21.580 0.511 -28.061 1.00 59.09 101 GLY A C 1
ATOM 817 O O . GLY A 1 101 ? 21.420 1.515 -28.751 1.00 59.09 101 GLY A O 1
ATOM 818 N N . ASP A 1 102 ? 21.098 -0.688 -28.400 1.00 56.56 102 ASP A N 1
ATOM 819 C CA . ASP A 1 102 ? 20.384 -0.986 -29.637 1.00 56.56 102 ASP A CA 1
ATOM 820 C C . ASP A 1 102 ? 18.866 -0.935 -29.408 1.00 56.56 102 ASP A C 1
ATOM 822 O O . ASP A 1 102 ? 18.325 -1.623 -28.533 1.00 56.56 102 ASP A O 1
ATOM 826 N N . ARG A 1 103 ? 18.194 -0.048 -30.146 1.00 62.69 103 ARG A N 1
ATOM 827 C CA . ARG A 1 103 ? 16.808 0.372 -29.902 1.00 62.69 103 ARG A CA 1
ATOM 828 C C . ARG A 1 103 ? 15.890 -0.195 -30.971 1.00 62.69 103 ARG A C 1
ATOM 830 O O . ARG A 1 103 ? 16.022 0.167 -32.134 1.00 62.69 103 ARG A O 1
ATOM 837 N N . ASP A 1 104 ? 14.881 -0.949 -30.550 1.00 70.69 104 ASP A N 1
ATOM 838 C CA . ASP A 1 104 ? 13.648 -1.057 -31.325 1.00 70.69 104 ASP A CA 1
ATOM 839 C C . ASP A 1 104 ? 12.713 0.098 -30.901 1.00 70.69 104 ASP A C 1
ATOM 841 O O . ASP A 1 104 ? 12.262 0.126 -29.747 1.00 70.69 104 ASP A O 1
ATOM 845 N N . PRO A 1 105 ? 12.430 1.078 -31.783 1.00 68.94 105 PRO A N 1
ATOM 846 C CA . PRO A 1 105 ? 11.568 2.216 -31.466 1.00 68.94 105 PRO A CA 1
ATOM 847 C C . PRO A 1 105 ? 10.165 1.805 -31.002 1.00 68.94 105 PRO A C 1
ATOM 849 O O . PRO A 1 105 ? 9.562 2.511 -30.189 1.00 68.94 105 PRO A O 1
ATOM 852 N N . ALA A 1 106 ? 9.651 0.666 -31.480 1.00 73.88 106 ALA A N 1
ATOM 853 C CA . ALA A 1 106 ? 8.324 0.178 -31.119 1.00 73.88 106 ALA A CA 1
ATOM 854 C C . ALA A 1 106 ? 8.271 -0.314 -29.661 1.00 73.88 106 ALA A C 1
ATOM 856 O O . ALA A 1 106 ? 7.341 0.024 -28.923 1.00 73.88 106 ALA A O 1
ATOM 857 N N . ASP A 1 107 ? 9.300 -1.038 -29.207 1.00 71.75 107 ASP A N 1
ATOM 858 C CA . ASP A 1 107 ? 9.412 -1.514 -27.820 1.00 71.75 107 ASP A CA 1
ATOM 859 C C . ASP A 1 107 ? 9.569 -0.347 -26.828 1.00 71.75 107 ASP A C 1
ATOM 861 O O . ASP A 1 107 ? 9.010 -0.366 -25.723 1.00 71.75 107 ASP A O 1
ATOM 865 N N . THR A 1 108 ? 10.307 0.696 -27.222 1.00 72.81 108 THR A N 1
ATOM 866 C CA . THR A 1 108 ? 10.495 1.907 -26.413 1.00 72.81 108 THR A CA 1
ATOM 867 C C . THR A 1 108 ? 9.183 2.664 -26.204 1.00 72.81 108 THR A C 1
ATOM 869 O O . THR A 1 108 ? 8.896 3.085 -25.080 1.00 72.81 108 THR A O 1
ATOM 872 N N . GLU A 1 109 ? 8.367 2.828 -27.247 1.00 77.38 109 GLU A N 1
ATOM 873 C CA . GLU A 1 109 ? 7.117 3.589 -27.149 1.00 77.38 109 GLU A CA 1
ATOM 874 C C . GLU A 1 109 ? 6.092 2.889 -26.244 1.00 77.38 109 GLU A C 1
ATOM 876 O O . GLU A 1 109 ? 5.495 3.509 -25.359 1.00 77.38 109 GLU A O 1
ATOM 881 N N . VAL A 1 110 ? 5.969 1.562 -26.356 1.00 77.62 110 VAL A N 1
ATOM 882 C CA . VAL A 1 110 ? 5.094 0.765 -25.481 1.00 77.62 110 VAL A CA 1
ATOM 883 C C . VAL A 1 110 ? 5.518 0.877 -24.012 1.00 77.62 110 VAL A C 1
ATOM 885 O O . VAL A 1 110 ? 4.667 1.000 -23.122 1.00 77.62 110 VAL A O 1
ATOM 888 N N . ALA A 1 111 ? 6.823 0.850 -23.732 1.00 77.00 111 ALA A N 1
ATOM 889 C CA . ALA A 1 111 ? 7.339 0.993 -22.374 1.00 77.00 111 ALA A CA 1
ATOM 890 C C . ALA A 1 111 ? 7.103 2.400 -21.803 1.00 77.00 111 ALA A C 1
ATOM 892 O O . ALA A 1 111 ? 6.679 2.524 -20.650 1.00 77.00 111 ALA A O 1
ATOM 893 N N . ARG A 1 112 ? 7.298 3.449 -22.612 1.00 79.69 112 ARG A N 1
ATOM 894 C CA . ARG A 1 112 ? 7.011 4.843 -22.234 1.00 79.69 112 ARG A CA 1
ATOM 895 C C . ARG A 1 112 ? 5.537 5.049 -21.923 1.00 79.69 112 ARG A C 1
ATOM 897 O O . ARG A 1 112 ? 5.210 5.554 -20.851 1.00 79.69 112 ARG A O 1
ATOM 904 N N . MET A 1 113 ? 4.642 4.578 -22.789 1.00 83.62 113 MET A N 1
ATOM 905 C CA . MET A 1 113 ? 3.202 4.652 -22.543 1.00 83.62 113 MET A CA 1
ATOM 906 C C . MET A 1 113 ? 2.792 3.929 -21.252 1.00 83.62 113 MET A C 1
ATOM 908 O O . MET A 1 113 ? 1.947 4.427 -20.507 1.00 83.62 113 MET A O 1
ATOM 912 N N . ARG A 1 114 ? 3.386 2.766 -20.945 1.00 80.38 114 ARG A N 1
ATOM 913 C CA . ARG A 1 114 ? 3.138 2.070 -19.668 1.00 80.38 114 ARG A CA 1
ATOM 914 C C . ARG A 1 114 ? 3.667 2.856 -18.474 1.00 80.38 114 ARG A C 1
ATOM 916 O O . ARG A 1 114 ? 2.962 2.954 -17.474 1.00 80.38 114 ARG A O 1
ATOM 923 N N . ALA A 1 115 ? 4.863 3.434 -18.581 1.00 81.12 115 ALA A N 1
ATOM 924 C CA . ALA A 1 115 ? 5.447 4.264 -17.532 1.00 81.12 115 ALA A CA 1
ATOM 925 C C . ALA A 1 115 ? 4.575 5.495 -17.229 1.00 81.12 115 ALA A C 1
ATOM 927 O O . ALA A 1 115 ? 4.319 5.781 -16.063 1.00 81.12 115 ALA A O 1
ATOM 928 N N . LEU A 1 116 ? 4.033 6.153 -18.260 1.00 84.94 116 LEU A N 1
ATOM 929 C CA . LEU A 1 116 ? 3.134 7.305 -18.113 1.00 84.94 116 LEU A CA 1
ATOM 930 C C . LEU A 1 116 ? 1.804 6.953 -17.432 1.00 84.94 116 LEU A C 1
ATOM 932 O O . LEU A 1 116 ? 1.233 7.785 -16.733 1.00 84.94 116 LEU A O 1
ATOM 936 N N . LYS A 1 117 ? 1.313 5.718 -17.591 1.00 86.06 117 LYS A N 1
ATOM 937 C CA . LYS A 1 117 ? 0.074 5.256 -16.940 1.00 86.06 117 LYS A CA 1
ATOM 938 C C . LYS A 1 117 ? 0.275 4.783 -15.498 1.00 86.06 117 LYS A C 1
ATOM 940 O O . LYS A 1 117 ? -0.698 4.660 -14.757 1.00 86.06 117 LYS A O 1
ATOM 945 N N . MET A 1 118 ? 1.508 4.517 -15.068 1.00 84.88 118 MET A N 1
ATOM 946 C CA . MET A 1 118 ? 1.769 3.980 -13.728 1.00 84.88 118 MET A CA 1
ATOM 947 C C . MET A 1 118 ? 1.358 4.891 -12.572 1.00 84.88 118 MET A C 1
ATOM 949 O O . MET A 1 118 ? 0.778 4.365 -11.622 1.00 84.88 118 MET A O 1
ATOM 953 N N . PRO A 1 119 ? 1.589 6.219 -12.616 1.00 85.88 119 PRO A N 1
ATOM 954 C CA . PRO A 1 119 ? 1.100 7.115 -11.574 1.00 85.88 119 PRO A CA 1
ATOM 955 C C . PRO A 1 119 ? -0.414 7.001 -11.389 1.00 85.88 119 PRO A C 1
ATOM 957 O O . PRO A 1 119 ? -0.884 6.912 -10.261 1.00 85.88 119 PRO A O 1
ATOM 960 N N . PHE A 1 120 ? -1.167 6.905 -12.488 1.00 88.94 120 PHE A N 1
ATOM 961 C CA . PHE A 1 120 ? -2.618 6.747 -12.444 1.00 88.94 120 PHE A CA 1
ATOM 962 C C . PHE A 1 120 ? -3.040 5.425 -11.790 1.00 88.94 120 PHE A C 1
ATOM 964 O O . PHE A 1 120 ? -3.829 5.432 -10.847 1.00 88.94 120 PHE A O 1
ATOM 971 N N . TYR A 1 121 ? -2.481 4.291 -12.234 1.00 87.38 121 TYR A N 1
ATOM 972 C CA . TYR A 1 121 ? -2.798 2.989 -11.635 1.00 87.38 121 TYR A CA 1
ATOM 973 C C . TYR A 1 121 ? -2.422 2.925 -10.156 1.00 87.38 121 TYR A C 1
ATOM 975 O O . TYR A 1 121 ? -3.181 2.389 -9.354 1.00 87.38 121 TYR A O 1
ATOM 983 N N . ARG A 1 122 ? -1.284 3.512 -9.776 1.00 88.56 122 ARG A N 1
ATOM 984 C CA . ARG A 1 122 ? -0.862 3.597 -8.377 1.00 88.56 122 ARG A CA 1
ATOM 985 C C . ARG A 1 122 ? -1.859 4.400 -7.545 1.00 88.56 122 ARG A C 1
ATOM 987 O O . ARG A 1 122 ? -2.242 3.941 -6.473 1.00 88.56 122 ARG A O 1
ATOM 994 N N . SER A 1 123 ? -2.278 5.568 -8.026 1.00 89.75 123 SER A N 1
ATOM 995 C CA . SER A 1 123 ? -3.276 6.387 -7.334 1.00 89.75 123 SER A CA 1
ATOM 996 C C . SER A 1 123 ? -4.591 5.637 -7.176 1.00 89.75 123 SER A C 1
ATOM 998 O O . SER A 1 123 ? -5.177 5.671 -6.101 1.00 89.75 123 SER A O 1
ATOM 1000 N N . LEU A 1 124 ? -5.021 4.897 -8.200 1.00 93.19 124 LEU A N 1
ATOM 1001 C CA . LEU A 1 124 ? -6.235 4.088 -8.132 1.00 93.19 124 LEU A CA 1
ATOM 1002 C C . LEU A 1 124 ? -6.116 2.941 -7.117 1.00 93.19 124 LEU A C 1
ATOM 1004 O O . LEU A 1 124 ? -7.037 2.737 -6.329 1.00 93.19 124 LEU A O 1
ATOM 1008 N N . ILE A 1 125 ? -4.988 2.220 -7.099 1.00 90.56 125 ILE A N 1
ATOM 1009 C CA . ILE A 1 125 ? -4.713 1.162 -6.112 1.00 90.56 125 ILE A CA 1
ATOM 1010 C C . ILE A 1 125 ? -4.723 1.748 -4.699 1.00 90.56 125 ILE A C 1
ATOM 1012 O O . ILE A 1 125 ? -5.382 1.201 -3.820 1.00 90.56 125 ILE A O 1
ATOM 1016 N N . SER A 1 126 ? -4.035 2.872 -4.493 1.00 90.62 126 SER A N 1
ATOM 1017 C CA . SER A 1 126 ? -3.975 3.545 -3.196 1.00 90.62 126 SER A CA 1
ATOM 1018 C C . SER A 1 126 ? -5.360 4.021 -2.755 1.00 90.62 126 SER A C 1
ATOM 1020 O O . SER A 1 126 ? -5.801 3.655 -1.671 1.00 90.62 126 SER A O 1
ATOM 1022 N N . ALA A 1 127 ? -6.094 4.736 -3.610 1.00 92.62 127 ALA A N 1
ATOM 1023 C CA . ALA A 1 127 ? -7.443 5.208 -3.310 1.00 92.62 127 ALA A CA 1
ATOM 1024 C C . ALA A 1 127 ? -8.391 4.048 -2.984 1.00 92.62 127 ALA A C 1
ATOM 1026 O O . ALA A 1 127 ? -9.110 4.102 -1.993 1.00 92.62 127 ALA A O 1
ATOM 1027 N N . THR A 1 128 ? -8.348 2.969 -3.769 1.00 92.75 128 THR A N 1
ATOM 1028 C CA . THR A 1 128 ? -9.170 1.778 -3.519 1.00 92.75 128 THR A CA 1
ATOM 1029 C C . THR A 1 128 ? -8.811 1.134 -2.183 1.00 92.75 128 THR A C 1
ATOM 1031 O O . THR A 1 128 ? -9.703 0.832 -1.397 1.00 92.75 128 THR A O 1
ATOM 1034 N N . ASN A 1 129 ? -7.518 0.970 -1.892 1.00 92.31 129 ASN A N 1
ATOM 1035 C CA . ASN A 1 129 ? -7.041 0.406 -0.630 1.00 92.31 129 ASN A CA 1
ATOM 1036 C C . ASN A 1 129 ? -7.467 1.259 0.576 1.00 92.31 129 ASN A C 1
ATOM 1038 O O . ASN A 1 129 ? -7.893 0.719 1.592 1.00 92.31 129 ASN A O 1
ATOM 1042 N N . TRP A 1 130 ? -7.410 2.585 0.447 1.00 93.06 130 TRP A N 1
ATOM 1043 C CA . TRP A 1 130 ? -7.863 3.522 1.472 1.00 93.06 130 TRP A CA 1
ATOM 1044 C C . TRP A 1 130 ? -9.379 3.486 1.679 1.00 93.06 130 TRP A C 1
ATOM 1046 O O . TRP A 1 130 ? -9.828 3.413 2.818 1.00 93.06 130 TRP A O 1
ATOM 1056 N N . LEU A 1 131 ? -10.176 3.480 0.607 1.00 93.94 131 LEU A N 1
ATOM 1057 C CA . LEU A 1 131 ? -11.636 3.359 0.698 1.00 93.94 131 LEU A CA 1
ATOM 1058 C C . LEU A 1 131 ? -12.043 2.062 1.396 1.00 93.94 131 LEU A C 1
ATOM 1060 O O . LEU A 1 131 ? -12.861 2.063 2.312 1.00 93.94 131 LEU A O 1
ATOM 1064 N N . LEU A 1 132 ? -11.427 0.961 0.984 1.00 92.69 132 LEU A N 1
ATOM 1065 C CA . LEU A 1 132 ? -11.641 -0.350 1.565 1.00 92.69 132 LEU A CA 1
ATOM 1066 C C . LEU A 1 132 ? -11.235 -0.406 3.048 1.00 92.69 132 LEU A C 1
ATOM 1068 O O . LEU A 1 132 ? -12.010 -0.880 3.880 1.00 92.69 132 LEU A O 1
ATOM 1072 N N . GLY A 1 133 ? -10.064 0.138 3.393 1.00 89.81 133 GLY A N 1
ATOM 1073 C CA . GLY A 1 133 ? -9.607 0.268 4.777 1.00 89.81 133 GLY A CA 1
ATOM 1074 C C . GLY A 1 133 ? -10.580 1.066 5.642 1.00 89.81 133 GLY A C 1
ATOM 1075 O O . GLY A 1 133 ? -10.910 0.631 6.744 1.00 89.81 133 GLY A O 1
ATOM 1076 N N . SER A 1 134 ? -11.107 2.178 5.123 1.00 88.94 134 SER A N 1
ATOM 1077 C CA . SER A 1 134 ? -12.122 2.991 5.799 1.00 88.94 134 SER A CA 1
ATOM 1078 C C . SER A 1 134 ? -13.418 2.218 6.042 1.00 88.94 134 SER A C 1
ATOM 1080 O O . SER A 1 134 ? -13.948 2.258 7.149 1.00 88.94 134 SER A O 1
ATOM 1082 N N . VAL A 1 135 ? -13.915 1.469 5.051 1.00 90.31 135 VAL A N 1
ATOM 1083 C CA . VAL A 1 135 ? -15.119 0.635 5.212 1.00 90.31 135 VAL A CA 1
ATOM 1084 C C . VAL A 1 135 ? -14.919 -0.400 6.317 1.00 90.31 135 VAL A C 1
ATOM 1086 O O . VAL A 1 135 ? -15.756 -0.513 7.211 1.00 90.31 135 VAL A O 1
ATOM 1089 N N . VAL A 1 136 ? -13.799 -1.127 6.302 1.00 88.12 136 VAL A N 1
ATOM 1090 C CA . VAL A 1 136 ? -13.518 -2.143 7.327 1.00 88.12 136 VAL A CA 1
ATOM 1091 C C . VAL A 1 136 ? -13.333 -1.510 8.703 1.00 88.12 136 VAL A C 1
ATOM 1093 O O . VAL A 1 136 ? -13.835 -2.050 9.685 1.00 88.12 136 VAL A O 1
ATOM 1096 N N . PHE A 1 137 ? -12.675 -0.352 8.784 1.00 87.62 137 PHE A N 1
ATOM 1097 C CA . PHE A 1 137 ? -12.530 0.391 10.032 1.00 87.62 137 PHE A CA 1
ATOM 1098 C C . PHE A 1 137 ? -13.890 0.785 10.625 1.00 87.62 137 PHE A C 1
ATOM 1100 O O . PHE A 1 137 ? -14.128 0.553 11.812 1.00 87.62 137 PHE A O 1
ATOM 1107 N N . ILE A 1 138 ? -14.795 1.328 9.803 1.00 85.31 138 ILE A N 1
ATOM 1108 C CA . ILE A 1 138 ? -16.152 1.710 10.219 1.00 85.31 138 ILE A CA 1
ATOM 1109 C C . ILE A 1 138 ? -16.913 0.486 10.728 1.00 85.31 138 ILE A C 1
ATOM 1111 O O . ILE A 1 138 ? -17.465 0.526 11.823 1.00 85.31 138 ILE A O 1
ATOM 1115 N N . VAL A 1 139 ? -16.901 -0.622 9.982 1.00 85.44 139 VAL A N 1
ATOM 1116 C CA . VAL A 1 139 ? -17.601 -1.859 10.369 1.00 85.44 139 VAL A CA 1
ATOM 1117 C C . VAL A 1 139 ? -17.034 -2.446 11.664 1.00 85.44 139 VAL A C 1
ATOM 1119 O O . VAL A 1 139 ? -17.796 -2.839 12.546 1.00 85.44 139 VAL A O 1
ATOM 1122 N N . ALA A 1 140 ? -15.708 -2.478 11.816 1.00 83.81 140 ALA A N 1
ATOM 1123 C CA . ALA A 1 140 ? -15.057 -3.002 13.016 1.00 83.81 140 ALA A CA 1
ATOM 1124 C C . ALA A 1 140 ? -15.348 -2.145 14.260 1.00 83.81 140 ALA A C 1
ATOM 1126 O O . ALA A 1 140 ? -15.466 -2.684 15.365 1.00 83.81 140 ALA A O 1
ATOM 1127 N N . SER A 1 141 ? -15.493 -0.830 14.068 1.00 79.25 141 SER A N 1
ATOM 1128 C CA . SER A 1 141 ? -15.738 0.155 15.129 1.00 79.25 141 SER A CA 1
ATOM 1129 C C . SER A 1 141 ? -17.226 0.385 15.418 1.00 79.25 141 SER A C 1
ATOM 1131 O O . SER A 1 141 ? -17.567 0.922 16.472 1.00 79.25 141 SER A O 1
ATOM 1133 N N . TRP A 1 142 ? -18.121 -0.057 14.527 1.00 77.38 142 TRP A N 1
ATOM 1134 C CA . TRP A 1 142 ? -19.571 0.132 14.629 1.00 77.38 142 TRP A CA 1
ATOM 1135 C C . TRP A 1 142 ? -20.166 -0.270 15.990 1.00 77.38 142 TRP A C 1
ATOM 1137 O O . TRP A 1 142 ? -20.909 0.530 16.553 1.00 77.38 142 TRP A O 1
ATOM 1147 N N . PRO A 1 143 ? -19.823 -1.431 16.592 1.00 68.38 143 PRO A N 1
ATOM 1148 C CA . PRO A 1 143 ? -20.413 -1.849 17.870 1.00 68.38 143 PRO A CA 1
ATOM 1149 C C . PRO A 1 143 ? -20.010 -0.982 19.070 1.00 68.38 143 PRO A C 1
ATOM 1151 O O . PRO A 1 143 ? -20.657 -1.046 20.114 1.00 68.38 143 PRO A O 1
ATOM 1154 N N . VAL A 1 144 ? -18.909 -0.234 18.951 1.00 67.25 144 VAL A N 1
ATOM 1155 C CA . VAL A 1 144 ? -18.441 0.712 19.974 1.00 67.25 144 VAL A CA 1
ATOM 1156 C C . VAL A 1 144 ? -19.107 2.066 19.741 1.00 67.25 144 VAL A C 1
ATOM 1158 O O . VAL A 1 144 ? -19.686 2.618 20.668 1.00 67.25 144 VAL A O 1
ATOM 1161 N N . ALA A 1 145 ? -19.136 2.539 18.492 1.00 60.84 145 ALA A N 1
ATOM 1162 C CA . ALA A 1 145 ? -19.794 3.791 18.122 1.00 60.84 145 ALA A CA 1
ATOM 1163 C C . ALA A 1 145 ? -21.308 3.779 18.414 1.00 60.84 145 ALA A C 1
ATOM 1165 O O . ALA A 1 145 ? -21.850 4.763 18.907 1.00 60.84 145 ALA A O 1
ATOM 1166 N N . SER A 1 146 ? -21.998 2.654 18.185 1.00 60.59 146 SER A N 1
ATOM 1167 C CA . SER A 1 146 ? -23.442 2.538 18.434 1.00 60.59 146 SER A CA 1
ATOM 1168 C C . SER A 1 146 ? -23.819 2.529 19.919 1.00 60.59 146 SER A C 1
ATOM 1170 O O . SER A 1 146 ? -24.987 2.705 20.238 1.00 60.59 146 SER A O 1
ATOM 1172 N N . LYS A 1 147 ? -22.864 2.273 20.824 1.00 56.53 147 LYS A N 1
ATOM 1173 C CA . LYS A 1 147 ? -23.076 2.321 22.283 1.00 56.53 147 LYS A CA 1
ATOM 1174 C C . LYS A 1 147 ? -22.857 3.716 22.871 1.00 56.53 147 LYS A C 1
ATOM 1176 O O . LYS A 1 147 ? -23.273 3.949 24.000 1.00 56.53 147 LYS A O 1
ATOM 1181 N N . SER A 1 148 ? -22.205 4.604 22.123 1.00 51.31 148 SER A N 1
ATOM 1182 C CA . SER A 1 148 ? -21.975 6.005 22.496 1.00 51.31 148 SER A CA 1
ATOM 1183 C C . SER A 1 148 ? -23.062 6.949 21.968 1.00 51.31 148 SER A C 1
ATOM 1185 O O . SER A 1 148 ? -23.100 8.109 22.367 1.00 51.31 148 SER A O 1
ATOM 1187 N N . ALA A 1 149 ? -23.941 6.471 21.079 1.00 45.34 149 ALA A N 1
ATOM 1188 C CA . ALA A 1 149 ? -25.087 7.232 20.596 1.00 45.34 149 ALA A CA 1
ATOM 1189 C C . ALA A 1 149 ? -26.195 7.278 21.677 1.00 45.34 149 ALA A C 1
ATOM 1191 O O . ALA A 1 149 ? -26.506 6.222 22.234 1.00 45.34 149 ALA A O 1
ATOM 1192 N N . PRO A 1 150 ? -26.751 8.465 21.996 1.00 47.56 150 PRO A N 1
ATOM 1193 C CA . PRO A 1 150 ? -27.784 8.637 23.021 1.00 47.56 150 PRO A CA 1
ATOM 1194 C C . PRO A 1 150 ? -29.124 7.975 22.674 1.00 47.56 150 PRO A C 1
ATOM 1196 O O . PRO A 1 150 ? -29.426 7.812 21.468 1.00 47.56 150 PRO A O 1
#

Sequence (150 aa):
M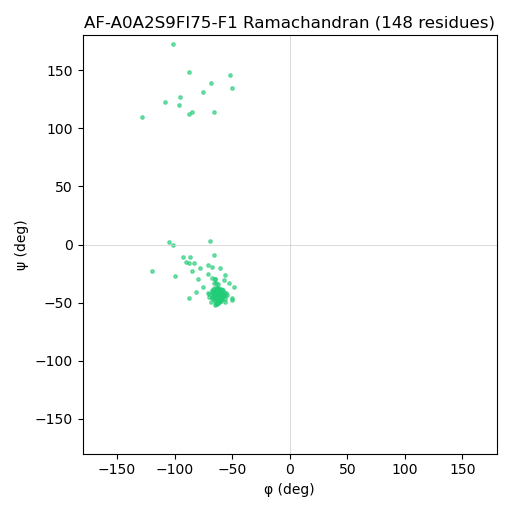AAEAIEMGRIRAFVRWVARTPWPVFTLGMLQADIIGALLVLGFLRFGLPPEDRIQLQDLPAFNLAIFLAYLFVSFTVASYLTLRMLIPVMRWQRRDMLLGDRDPADTEVARMRALKMPFYRSLISATNWLLGSVVFIVASWPVASKSAP

pLDDT: mean 81.59, std 10.37, range [45.34, 94.69]

Foldseek 3Di:
DVVVVVVVVVVVVLVVVCVVDCNVVVLVVVVVVVVVVVVVVLCCLQPVDDPLRRDDLVPFDPVLNVVLVVLLVVLVVVLSVVLVVLCVVLSVVVVCVVVDVDDDPVSVVVSVVSVVCSVVVNVVSVVVSVVVSVVSVCVSCVVVNVVSDD